Protein AF-A0AAV2NL03-F1 (afdb_monomer)

Sequence (67 aa):
MDSELIKINKLKSVEDWTTWKFQIKVMMIANDCFGVANGTMTKPELPNQNANTEIRAAYQKDLKPWM

Structure (mmCIF, N/CA/C/O backbone):
data_AF-A0AAV2NL03-F1
#
_entry.id   AF-A0AAV2NL03-F1
#
loop_
_atom_site.group_PDB
_atom_site.id
_atom_site.type_symbol
_atom_site.label_atom_id
_atom_site.label_alt_id
_atom_site.label_comp_id
_atom_site.label_asym_id
_atom_site.label_entity_id
_atom_site.label_seq_id
_atom_site.pdbx_PDB_ins_code
_atom_site.Cartn_x
_atom_site.Cartn_y
_atom_site.Cartn_z
_atom_site.occupancy
_atom_site.B_iso_or_equiv
_atom_site.auth_seq_id
_atom_site.auth_comp_id
_atom_site.auth_asym_id
_atom_site.auth_atom_id
_atom_site.pdbx_PDB_model_num
ATOM 1 N N . MET A 1 1 ? -19.300 1.426 -12.396 1.00 39.44 1 MET A N 1
ATOM 2 C CA . MET A 1 1 ? -19.502 0.673 -11.146 1.00 39.44 1 MET A CA 1
ATOM 3 C C . MET A 1 1 ? -19.282 1.668 -10.040 1.00 39.44 1 MET A C 1
ATOM 5 O O . MET A 1 1 ? -18.177 2.190 -9.952 1.00 39.44 1 MET A O 1
ATOM 9 N N . ASP A 1 2 ? -20.338 2.017 -9.309 1.00 39.12 2 ASP A N 1
ATOM 10 C CA . ASP A 1 2 ? -20.198 2.756 -8.058 1.00 39.12 2 ASP A CA 1
ATOM 11 C C . ASP A 1 2 ? -19.120 2.065 -7.230 1.00 39.12 2 ASP A C 1
ATOM 13 O O . ASP A 1 2 ? -19.192 0.858 -6.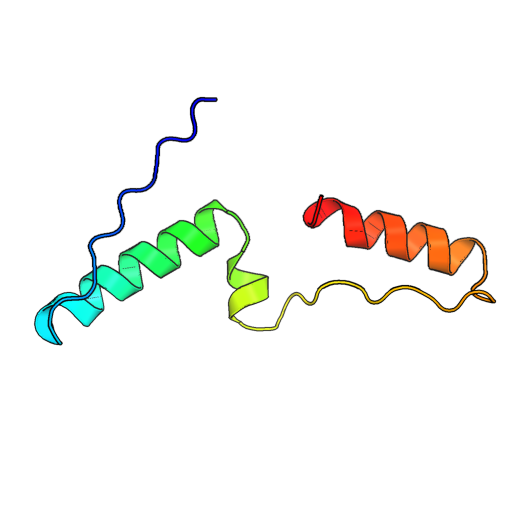997 1.00 39.12 2 ASP A O 1
ATOM 17 N N . SER A 1 3 ? -18.065 2.806 -6.899 1.00 53.34 3 SER A N 1
ATOM 18 C CA . SER A 1 3 ? -17.018 2.311 -6.019 1.00 53.34 3 SER A CA 1
ATOM 19 C C . SER A 1 3 ? -17.701 2.036 -4.690 1.00 53.34 3 SER A C 1
ATOM 21 O O . SER A 1 3 ? -18.057 2.968 -3.969 1.00 53.34 3 SER A O 1
ATOM 23 N N . GLU A 1 4 ? -17.996 0.765 -4.424 1.00 59.06 4 GLU A N 1
ATOM 24 C CA . GLU A 1 4 ? -18.493 0.304 -3.140 1.00 59.06 4 GLU A CA 1
ATOM 25 C C . GLU A 1 4 ? -17.395 0.675 -2.144 1.00 59.06 4 GLU A C 1
ATOM 27 O O . GLU A 1 4 ? -16.362 0.013 -2.061 1.00 59.06 4 GLU A O 1
ATOM 32 N N . LEU A 1 5 ? -17.534 1.847 -1.514 1.00 60.56 5 LEU A N 1
ATOM 33 C CA . LEU A 1 5 ? -16.506 2.429 -0.663 1.00 60.56 5 LEU A CA 1
ATOM 34 C C . LEU A 1 5 ? -16.206 1.415 0.437 1.00 60.56 5 LEU A C 1
ATOM 36 O O . LEU A 1 5 ? -16.984 1.272 1.383 1.00 60.56 5 LEU A O 1
ATOM 40 N N . ILE A 1 6 ? -15.089 0.697 0.291 1.00 65.25 6 ILE A N 1
ATOM 41 C CA . ILE A 1 6 ? -14.640 -0.302 1.255 1.00 65.25 6 ILE A CA 1
ATOM 42 C C . ILE A 1 6 ? -14.456 0.436 2.578 1.00 65.25 6 ILE A C 1
ATOM 44 O O . ILE A 1 6 ? -13.535 1.235 2.759 1.00 65.25 6 ILE A O 1
ATOM 48 N N . LYS A 1 7 ? -15.393 0.218 3.500 1.00 73.56 7 LYS A N 1
ATOM 49 C CA . LYS A 1 7 ? -15.446 0.937 4.768 1.00 73.56 7 LYS A CA 1
ATOM 50 C C . LYS A 1 7 ? -14.404 0.340 5.707 1.00 73.56 7 LYS A C 1
ATOM 52 O O . LYS A 1 7 ? -14.653 -0.658 6.377 1.00 73.56 7 LYS A O 1
ATOM 57 N N . ILE A 1 8 ? -13.222 0.947 5.738 1.00 80.31 8 ILE A N 1
ATOM 58 C CA . ILE A 1 8 ? -12.168 0.590 6.690 1.00 80.31 8 ILE A CA 1
ATOM 59 C C . ILE A 1 8 ? -12.451 1.300 8.011 1.00 80.31 8 ILE A C 1
ATOM 61 O O . ILE A 1 8 ? -12.646 2.519 8.056 1.00 80.31 8 ILE A O 1
ATOM 65 N N . ASN A 1 9 ? -12.473 0.540 9.102 1.00 83.06 9 ASN A N 1
ATOM 66 C CA . ASN A 1 9 ? -12.602 1.128 10.428 1.00 83.06 9 ASN A CA 1
ATOM 67 C C . ASN A 1 9 ? -11.329 1.912 10.761 1.00 83.06 9 ASN A C 1
ATOM 69 O O . ASN A 1 9 ? -10.232 1.502 10.405 1.00 83.06 9 ASN A O 1
ATOM 73 N N . LYS A 1 10 ? -11.438 3.050 11.449 1.00 82.44 10 LYS A N 1
ATOM 74 C CA . LYS A 1 10 ? -10.236 3.740 11.939 1.00 82.44 10 LYS A CA 1
ATOM 75 C C . LYS A 1 10 ? -9.593 2.900 13.041 1.00 82.44 10 LYS A C 1
ATOM 77 O O . LYS A 1 10 ? -10.304 2.424 13.920 1.00 82.44 10 LYS A O 1
ATOM 82 N N . LEU A 1 11 ? -8.268 2.770 13.011 1.00 87.44 11 LEU A N 1
ATOM 83 C CA . LEU A 1 11 ? -7.506 2.160 14.096 1.00 87.44 11 LEU A CA 1
ATOM 84 C C . LEU A 1 11 ? -7.597 3.062 15.334 1.00 87.44 11 LEU A C 1
ATOM 86 O O . LEU A 1 11 ? -7.084 4.181 15.312 1.00 87.44 11 LEU A O 1
ATOM 90 N N . LYS A 1 12 ? -8.290 2.606 16.380 1.00 87.69 12 LYS A N 1
ATOM 91 C CA . LYS A 1 12 ? -8.489 3.377 17.620 1.00 87.69 12 LYS A CA 1
ATOM 92 C C . LYS A 1 12 ? -7.667 2.845 18.786 1.00 87.69 12 LYS A C 1
ATOM 94 O O . LYS A 1 12 ? -7.243 3.628 19.629 1.00 87.69 12 LYS A O 1
ATOM 99 N N . SER A 1 13 ? -7.432 1.540 18.828 1.00 86.75 13 SER A N 1
ATOM 100 C CA . SER A 1 13 ? -6.647 0.883 19.869 1.00 86.75 13 SER A CA 1
ATOM 101 C C . SER A 1 13 ? -5.862 -0.298 19.293 1.00 86.75 13 SER A C 1
ATOM 103 O O . SER A 1 13 ? -6.079 -0.724 18.157 1.00 86.75 13 SER A O 1
ATOM 105 N N . VAL A 1 14 ? -4.933 -0.834 20.087 1.00 87.06 14 VAL A N 1
ATOM 106 C CA . VAL A 1 14 ? -4.145 -2.026 19.727 1.00 87.06 14 VAL A CA 1
ATOM 107 C C . VAL A 1 14 ? -5.036 -3.262 19.548 1.00 87.06 14 VAL A C 1
ATOM 109 O O . VAL A 1 14 ? -4.720 -4.131 18.743 1.00 87.06 14 VAL A O 1
ATOM 112 N N . GLU A 1 15 ? -6.172 -3.324 20.241 1.00 88.81 15 GLU A N 1
ATOM 113 C CA . GLU A 1 15 ? -7.142 -4.422 20.134 1.00 88.81 15 GLU A CA 1
ATOM 114 C C . GLU A 1 15 ? -7.751 -4.508 18.725 1.00 88.81 15 GLU A C 1
ATOM 116 O O . GLU A 1 15 ? -7.959 -5.600 18.194 1.00 88.81 15 GLU A O 1
ATOM 121 N N . ASP A 1 16 ? -7.928 -3.360 18.065 1.00 87.25 16 ASP A N 1
ATOM 122 C CA . ASP A 1 16 ? -8.458 -3.273 16.701 1.00 87.25 16 ASP A CA 1
ATOM 123 C C . ASP A 1 16 ? -7.406 -3.571 15.618 1.00 87.25 16 ASP A C 1
ATOM 125 O O . ASP A 1 16 ? -7.740 -3.670 14.432 1.00 87.25 16 ASP A O 1
ATOM 129 N N . TRP A 1 17 ? -6.130 -3.718 15.993 1.00 87.81 17 TRP A N 1
ATOM 130 C CA . TRP A 1 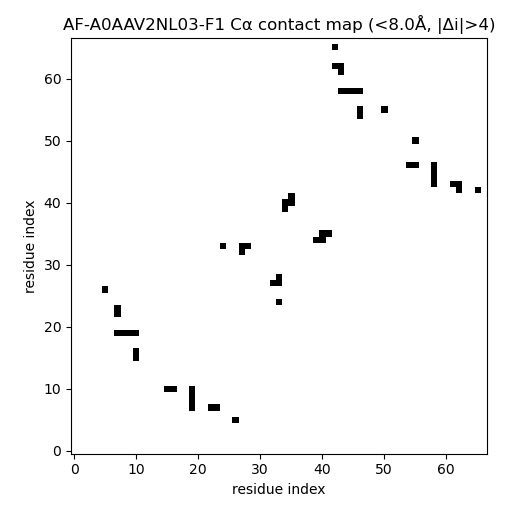17 ? -5.006 -3.807 15.057 1.00 87.81 17 TRP A CA 1
ATOM 131 C C . TRP A 1 17 ? -5.142 -4.958 14.062 1.00 87.81 17 TRP A C 1
ATOM 133 O O . TRP A 1 17 ? -4.946 -4.774 12.859 1.00 87.81 17 TRP A O 1
ATOM 143 N N . THR A 1 18 ? -5.498 -6.145 14.549 1.00 89.56 18 THR A N 1
ATOM 144 C CA . THR A 1 18 ? -5.608 -7.348 13.714 1.00 89.56 18 THR A CA 1
ATOM 145 C C . THR A 1 18 ? -6.697 -7.187 12.656 1.00 89.56 18 THR A C 1
ATOM 147 O O . THR A 1 18 ? -6.463 -7.455 11.475 1.00 89.56 18 THR A O 1
ATOM 150 N N . THR A 1 19 ? -7.865 -6.688 13.063 1.00 88.88 19 THR A N 1
ATOM 151 C CA . THR A 1 19 ? -9.009 -6.446 12.176 1.00 88.88 19 THR A CA 1
ATOM 152 C C . THR A 1 19 ? -8.690 -5.359 11.158 1.00 88.88 19 THR A C 1
ATOM 154 O O . THR A 1 19 ? -8.916 -5.546 9.962 1.00 88.88 19 THR A O 1
ATOM 157 N N . TRP A 1 20 ? -8.100 -4.252 11.609 1.00 90.31 20 TRP A N 1
ATOM 158 C CA . TRP A 1 20 ? -7.679 -3.158 10.740 1.00 90.31 20 TRP A CA 1
ATOM 159 C C . TRP A 1 20 ? -6.678 -3.627 9.678 1.00 90.31 20 TRP A C 1
ATOM 161 O O . TRP A 1 20 ? -6.865 -3.395 8.482 1.00 90.31 20 TRP A O 1
ATOM 171 N N . LYS A 1 21 ? -5.647 -4.367 10.099 1.00 88.88 21 LYS A N 1
ATOM 172 C CA . LYS A 1 21 ? -4.618 -4.914 9.208 1.00 88.88 21 LYS A CA 1
ATOM 173 C C . LYS A 1 21 ? -5.215 -5.853 8.161 1.00 88.88 21 LYS A C 1
ATOM 175 O O . LYS A 1 21 ? -4.799 -5.817 7.003 1.00 88.88 21 LYS A O 1
ATOM 180 N N . PHE A 1 22 ? -6.182 -6.684 8.548 1.00 89.38 22 PHE A N 1
ATOM 181 C CA . PHE A 1 22 ? -6.885 -7.560 7.613 1.00 89.38 22 PHE A CA 1
ATOM 182 C C . PHE A 1 22 ? -7.680 -6.758 6.575 1.00 89.38 22 PHE A C 1
ATOM 184 O O . PHE A 1 22 ? -7.523 -7.002 5.379 1.00 89.38 22 PHE A O 1
ATOM 191 N N . GLN A 1 23 ? -8.459 -5.761 7.008 1.00 87.44 23 GLN A N 1
ATOM 192 C CA . GLN A 1 23 ? -9.241 -4.897 6.113 1.00 87.44 23 GLN A CA 1
ATOM 193 C C . GLN A 1 23 ? -8.353 -4.176 5.087 1.00 87.44 23 GLN A C 1
ATOM 195 O O . GLN A 1 23 ? -8.659 -4.179 3.895 1.00 87.44 23 GLN A O 1
ATOM 200 N N . ILE A 1 24 ? -7.213 -3.634 5.529 1.00 86.75 24 ILE A N 1
ATOM 201 C CA . ILE A 1 24 ? -6.227 -2.994 4.647 1.00 86.75 24 ILE A CA 1
ATOM 202 C C . ILE A 1 24 ? -5.648 -3.992 3.642 1.00 86.75 24 ILE A C 1
ATOM 204 O O . ILE A 1 24 ? -5.583 -3.699 2.450 1.00 86.75 24 ILE A O 1
ATOM 208 N N . LYS A 1 25 ? -5.265 -5.192 4.096 1.00 86.38 25 LYS A N 1
ATOM 209 C CA . LYS A 1 25 ? -4.705 -6.223 3.216 1.00 86.38 25 LYS A CA 1
ATOM 210 C C . LYS A 1 25 ? -5.700 -6.643 2.131 1.00 86.38 25 LYS A C 1
ATOM 212 O O . LYS A 1 25 ? -5.315 -6.739 0.970 1.00 86.38 25 LYS A O 1
ATOM 217 N N . VAL A 1 26 ? -6.962 -6.870 2.494 1.00 86.88 26 VAL A N 1
ATOM 218 C CA . VAL A 1 26 ? -8.019 -7.237 1.538 1.00 86.88 26 VAL A CA 1
ATOM 219 C C . VAL A 1 26 ? -8.247 -6.119 0.524 1.00 86.88 26 VAL A C 1
ATOM 221 O O . VAL A 1 26 ? -8.287 -6.396 -0.672 1.00 86.88 26 VAL A O 1
ATOM 224 N N . MET A 1 27 ? -8.311 -4.860 0.971 1.00 84.75 27 MET A N 1
ATOM 225 C CA . MET A 1 27 ? -8.453 -3.710 0.072 1.00 84.75 27 MET A CA 1
ATOM 226 C C . MET A 1 27 ? -7.285 -3.619 -0.918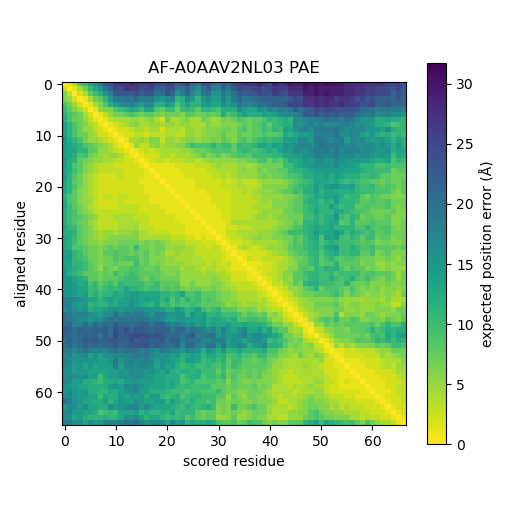 1.00 84.75 27 MET A C 1
ATOM 228 O O . MET A 1 27 ? -7.504 -3.436 -2.114 1.00 84.75 27 MET A O 1
ATOM 232 N N . MET A 1 28 ? -6.049 -3.765 -0.437 1.00 83.19 28 MET A N 1
ATOM 233 C CA . MET A 1 28 ? -4.858 -3.697 -1.285 1.00 83.19 28 MET A CA 1
ATOM 234 C C . MET A 1 28 ? -4.818 -4.820 -2.321 1.00 83.19 28 MET A C 1
ATOM 236 O O . MET A 1 28 ? -4.409 -4.570 -3.448 1.00 83.19 28 MET A O 1
ATOM 240 N N . ILE A 1 29 ? -5.246 -6.034 -1.965 1.00 83.12 29 ILE A N 1
ATOM 241 C CA . ILE A 1 29 ? -5.337 -7.156 -2.912 1.00 83.12 29 ILE A CA 1
ATOM 242 C C . ILE A 1 29 ? -6.438 -6.898 -3.945 1.00 83.12 29 ILE A C 1
ATOM 244 O O . ILE A 1 29 ? -6.204 -7.076 -5.134 1.00 83.12 29 ILE A O 1
ATOM 248 N N . ALA A 1 30 ? -7.616 -6.438 -3.512 1.00 81.69 30 ALA A N 1
ATOM 249 C CA . ALA A 1 30 ? -8.742 -6.169 -4.407 1.00 81.69 30 ALA A CA 1
ATOM 250 C C . ALA A 1 30 ? -8.446 -5.066 -5.439 1.00 81.69 30 ALA A C 1
ATOM 252 O O . ALA A 1 30 ? -8.996 -5.093 -6.533 1.00 81.69 30 ALA A O 1
ATOM 253 N N . ASN A 1 31 ? -7.575 -4.115 -5.093 1.00 79.81 31 ASN A N 1
ATOM 254 C CA . ASN A 1 31 ? -7.162 -3.020 -5.974 1.00 79.81 31 ASN A CA 1
ATOM 255 C C . ASN A 1 31 ? -5.796 -3.264 -6.639 1.00 79.81 31 ASN A C 1
ATOM 257 O O . ASN A 1 31 ? -5.216 -2.326 -7.172 1.00 79.81 31 ASN A O 1
ATOM 261 N N . ASP A 1 32 ? -5.243 -4.479 -6.546 1.00 78.38 32 ASP A N 1
ATOM 262 C CA . ASP A 1 32 ? -3.916 -4.846 -7.075 1.00 78.38 32 ASP A CA 1
ATOM 263 C C . ASP A 1 32 ? -2.763 -3.917 -6.619 1.00 78.38 32 ASP A C 1
ATOM 265 O O . ASP A 1 32 ? -1.704 -3.801 -7.228 1.00 78.38 32 ASP A O 1
ATOM 269 N N . CYS A 1 33 ? -2.952 -3.246 -5.481 1.00 77.56 33 CYS A N 1
ATOM 270 C CA . CYS A 1 33 ? -2.008 -2.290 -4.899 1.00 77.56 33 CYS A CA 1
ATOM 271 C C . CYS A 1 33 ? -1.051 -2.950 -3.897 1.00 77.56 33 CYS A C 1
ATOM 273 O O . CYS A 1 33 ? -0.153 -2.298 -3.359 1.00 77.56 33 CYS A O 1
ATOM 275 N N . PHE A 1 34 ? -1.235 -4.240 -3.602 1.00 80.75 34 PHE A N 1
ATOM 276 C CA . PHE A 1 34 ? -0.396 -4.948 -2.634 1.00 80.75 34 PHE A CA 1
ATOM 277 C C . PHE A 1 34 ? 1.073 -4.996 -3.078 1.00 80.75 34 PHE A C 1
ATOM 279 O O . PHE A 1 34 ? 1.966 -4.867 -2.240 1.00 80.75 34 PHE A O 1
ATOM 286 N N . GLY A 1 35 ? 1.316 -5.101 -4.390 1.00 78.44 35 GLY A N 1
ATOM 287 C CA . GLY A 1 35 ? 2.654 -5.034 -4.978 1.00 78.44 35 GLY A CA 1
ATOM 288 C C . GLY A 1 35 ? 3.351 -3.686 -4.758 1.00 78.44 35 GLY A C 1
ATOM 289 O O . GLY A 1 35 ? 4.567 -3.620 -4.609 1.00 78.44 35 GLY A O 1
ATOM 290 N N . VAL A 1 36 ? 2.586 -2.601 -4.662 1.00 81.31 36 VAL A N 1
ATOM 291 C CA . VAL A 1 36 ? 3.131 -1.273 -4.352 1.00 81.31 36 VAL A CA 1
ATOM 292 C C . VAL A 1 36 ? 3.504 -1.186 -2.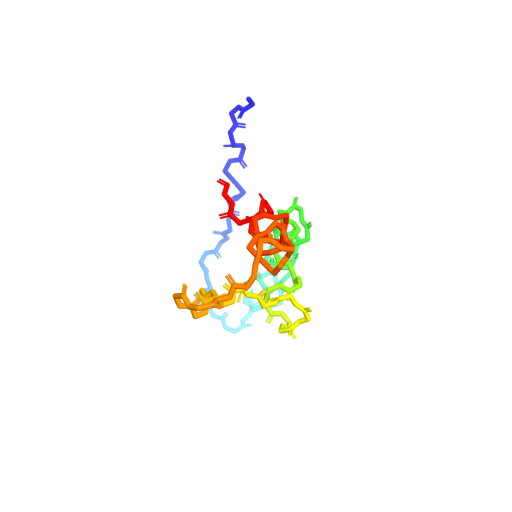873 1.00 81.31 36 VAL A C 1
ATOM 294 O O . VAL A 1 36 ? 4.601 -0.757 -2.526 1.00 81.31 36 VAL A O 1
ATOM 297 N N . ALA A 1 37 ? 2.619 -1.652 -1.987 1.00 79.56 37 ALA A N 1
ATOM 298 C CA . ALA A 1 37 ? 2.836 -1.604 -0.541 1.00 79.56 37 ALA A CA 1
ATOM 299 C C . ALA A 1 37 ? 3.994 -2.500 -0.062 1.00 79.56 37 ALA A C 1
ATOM 301 O O . ALA A 1 37 ? 4.639 -2.184 0.937 1.00 79.56 37 ALA A O 1
ATOM 302 N N . ASN A 1 38 ? 4.259 -3.614 -0.752 1.00 81.44 38 ASN A N 1
ATOM 303 C CA . ASN A 1 38 ? 5.361 -4.525 -0.429 1.00 81.44 38 ASN A CA 1
ATOM 304 C C . ASN A 1 38 ? 6.671 -4.203 -1.184 1.00 81.44 38 ASN A C 1
ATOM 306 O O . ASN A 1 38 ? 7.664 -4.897 -0.975 1.00 81.44 38 ASN A O 1
ATOM 310 N N . GLY A 1 39 ? 6.675 -3.187 -2.057 1.00 79.31 39 GLY A N 1
ATOM 311 C CA . GLY A 1 39 ? 7.843 -2.769 -2.838 1.00 79.31 39 GLY A CA 1
ATOM 312 C C . GLY A 1 39 ? 8.201 -3.664 -4.032 1.00 79.31 39 GLY A C 1
ATOM 313 O O . GLY A 1 39 ? 9.249 -3.462 -4.637 1.00 79.31 39 GLY A O 1
ATOM 314 N N . THR A 1 40 ? 7.364 -4.641 -4.391 1.00 81.88 40 THR A N 1
ATOM 315 C CA . THR A 1 40 ? 7.577 -5.490 -5.584 1.00 81.88 40 THR A CA 1
ATOM 316 C C . THR A 1 40 ? 7.165 -4.804 -6.885 1.00 81.88 40 THR A C 1
ATOM 318 O O . THR A 1 40 ? 7.622 -5.198 -7.955 1.00 81.88 40 THR A O 1
ATOM 321 N N . MET A 1 41 ? 6.331 -3.767 -6.796 1.00 80.25 41 MET A N 1
ATOM 322 C CA . MET A 1 41 ? 5.894 -2.941 -7.912 1.00 80.25 41 MET A CA 1
ATOM 323 C C . MET A 1 41 ? 6.261 -1.485 -7.621 1.00 80.25 41 MET A C 1
ATOM 325 O O . MET A 1 41 ? 5.734 -0.862 -6.699 1.00 80.25 41 MET A O 1
ATOM 329 N N . THR A 1 42 ? 7.186 -0.939 -8.402 1.00 79.06 42 THR A N 1
ATOM 330 C CA . THR A 1 42 ? 7.619 0.455 -8.300 1.00 79.06 42 THR A CA 1
ATOM 331 C C . THR A 1 42 ? 7.084 1.253 -9.474 1.00 79.06 42 THR A C 1
ATOM 333 O O . THR A 1 42 ? 6.951 0.746 -10.589 1.00 79.06 42 THR A O 1
ATOM 336 N N . LYS A 1 43 ? 6.744 2.519 -9.216 1.00 78.06 43 LYS A N 1
ATOM 337 C CA . LYS A 1 43 ? 6.317 3.421 -10.280 1.00 78.06 43 LYS A CA 1
ATOM 338 C C . LYS A 1 43 ? 7.492 3.621 -11.241 1.00 78.06 43 LYS A C 1
ATOM 340 O O . LYS A 1 43 ? 8.565 3.994 -10.765 1.00 78.06 43 LYS A O 1
ATOM 345 N N . PRO A 1 44 ? 7.304 3.404 -12.554 1.00 81.25 44 PRO A N 1
ATOM 346 C CA . PRO A 1 44 ? 8.357 3.634 -13.528 1.00 81.25 44 PRO A CA 1
ATOM 347 C C . PRO A 1 44 ? 8.854 5.079 -13.451 1.00 81.25 44 PRO A C 1
ATOM 349 O O . PRO A 1 44 ? 8.055 6.016 -13.360 1.00 81.25 44 PRO A O 1
ATOM 352 N N . GLU A 1 45 ? 10.171 5.261 -13.489 1.00 80.44 45 GLU A N 1
ATOM 353 C CA . GLU A 1 45 ? 10.781 6.587 -13.533 1.00 80.44 45 GLU A CA 1
ATOM 354 C C . GLU A 1 45 ? 10.706 7.175 -14.942 1.00 80.44 45 GLU A C 1
ATOM 356 O O . GLU A 1 45 ? 10.763 6.458 -15.943 1.00 80.44 45 GLU A O 1
ATOM 361 N N . LEU A 1 46 ? 10.579 8.503 -15.015 1.00 77.56 46 LEU A N 1
ATOM 362 C CA . LEU A 1 46 ? 10.565 9.228 -16.281 1.00 77.56 46 LEU A CA 1
ATOM 363 C C . LEU A 1 46 ? 11.881 8.975 -17.032 1.00 77.56 46 LEU A C 1
A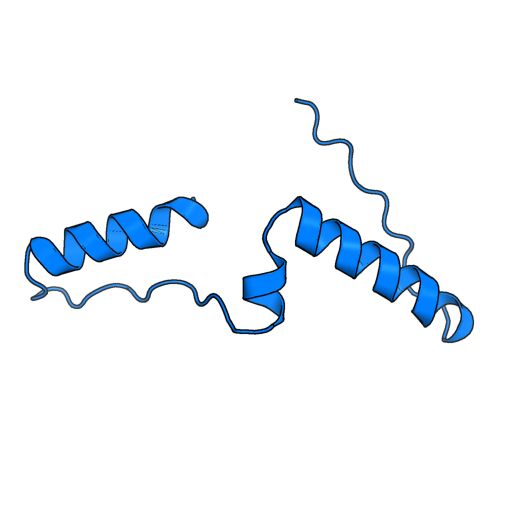TOM 365 O O . LEU A 1 46 ? 12.945 9.319 -16.513 1.00 77.56 46 LEU A O 1
ATOM 369 N N . PRO A 1 47 ? 11.837 8.418 -18.254 1.00 78.88 47 PRO A N 1
ATOM 370 C CA . PRO A 1 47 ? 13.048 8.193 -19.021 1.00 78.88 47 PRO A CA 1
ATOM 371 C C . PRO A 1 47 ? 13.695 9.531 -19.401 1.00 78.88 47 PRO A C 1
ATOM 373 O O . PRO A 1 47 ? 13.007 10.512 -19.696 1.00 78.88 47 PRO A O 1
ATOM 376 N N . ASN A 1 48 ? 15.031 9.562 -19.422 1.00 78.69 48 ASN A N 1
ATOM 377 C CA . ASN A 1 48 ? 15.812 10.744 -19.799 1.00 78.69 48 ASN A CA 1
ATOM 378 C C . ASN A 1 48 ? 15.361 11.306 -21.158 1.00 78.69 48 ASN A C 1
ATOM 380 O O . ASN A 1 48 ? 14.945 10.562 -22.046 1.00 78.69 48 ASN A O 1
ATOM 384 N N . GLN A 1 49 ? 15.515 12.617 -21.373 1.00 69.12 49 GLN A N 1
ATOM 385 C CA . GLN A 1 49 ? 15.094 13.267 -22.626 1.00 69.12 49 GLN A CA 1
ATOM 386 C C . GLN A 1 49 ? 15.737 12.644 -23.882 1.00 69.12 49 GLN A C 1
ATOM 388 O O . GLN A 1 49 ? 15.107 12.625 -24.938 1.00 69.12 49 GLN A O 1
ATOM 393 N N . ASN A 1 50 ? 16.920 12.034 -23.747 1.00 72.69 50 ASN A N 1
ATOM 394 C CA . ASN A 1 50 ? 17.640 11.339 -24.821 1.00 72.69 50 ASN A CA 1
ATOM 395 C C . ASN A 1 50 ? 17.289 9.842 -24.957 1.00 72.69 50 ASN A C 1
ATOM 397 O O . ASN A 1 50 ? 17.950 9.127 -25.706 1.00 72.69 50 ASN A O 1
ATOM 401 N N . ALA A 1 51 ? 16.296 9.337 -24.220 1.00 72.75 51 ALA A N 1
ATOM 402 C CA . ALA A 1 51 ? 15.895 7.937 -24.297 1.00 72.75 51 ALA A CA 1
ATOM 403 C C . ALA A 1 51 ? 15.291 7.606 -25.669 1.00 72.75 51 ALA A C 1
ATOM 405 O O . ALA A 1 51 ? 14.487 8.372 -26.211 1.00 72.75 51 ALA A O 1
ATOM 406 N N . ASN A 1 52 ? 15.679 6.447 -26.204 1.00 81.25 52 ASN A N 1
ATOM 407 C CA . ASN A 1 52 ? 15.226 5.953 -27.499 1.00 81.25 52 ASN A CA 1
ATOM 408 C C . ASN A 1 52 ? 13.704 5.667 -27.511 1.00 81.25 52 ASN A C 1
ATOM 410 O O . ASN A 1 52 ? 13.038 5.588 -26.473 1.00 81.25 52 ASN A O 1
ATOM 414 N N . THR A 1 53 ? 13.140 5.517 -28.711 1.00 79.75 53 THR A N 1
ATOM 415 C CA . THR A 1 53 ? 11.698 5.289 -28.915 1.00 79.7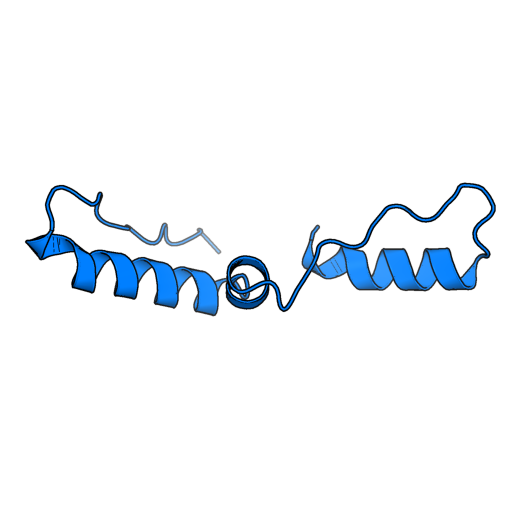5 53 THR A CA 1
ATOM 416 C C . THR A 1 53 ? 11.201 4.016 -28.223 1.00 79.75 53 THR A C 1
ATOM 418 O O . THR A 1 53 ? 10.086 3.993 -27.708 1.00 79.75 53 THR A O 1
ATOM 421 N N . GLU A 1 54 ? 12.037 2.981 -28.146 1.00 81.25 54 GLU A N 1
ATOM 422 C CA . GLU A 1 54 ? 11.712 1.699 -27.511 1.00 81.25 54 GLU A CA 1
ATOM 423 C C . GLU A 1 54 ? 11.595 1.815 -25.984 1.00 81.25 54 GLU A C 1
ATOM 425 O O . GLU A 1 54 ? 10.634 1.314 -25.404 1.00 81.25 54 GLU A O 1
ATOM 430 N N . ILE A 1 55 ? 12.502 2.550 -25.333 1.00 79.94 55 ILE A N 1
ATOM 431 C CA . ILE A 1 55 ? 12.469 2.827 -23.889 1.00 79.94 55 ILE A CA 1
ATOM 432 C C . ILE A 1 55 ? 11.244 3.677 -23.542 1.00 79.94 55 ILE A C 1
ATOM 434 O O . ILE A 1 55 ? 10.589 3.434 -22.530 1.00 79.94 55 ILE A O 1
ATOM 438 N N . ARG A 1 56 ? 10.879 4.646 -24.391 1.00 79.00 56 ARG A N 1
ATOM 439 C CA . ARG A 1 56 ? 9.652 5.439 -24.196 1.00 79.00 56 ARG A CA 1
ATOM 440 C C . ARG A 1 56 ? 8.387 4.589 -24.347 1.00 79.00 56 ARG A C 1
ATOM 442 O O . ARG A 1 56 ? 7.445 4.785 -23.583 1.00 79.00 56 ARG A O 1
ATOM 449 N N . ALA A 1 57 ? 8.367 3.645 -25.290 1.00 82.62 57 ALA A N 1
ATOM 450 C CA . ALA A 1 57 ? 7.247 2.721 -25.476 1.00 82.62 57 ALA A CA 1
ATOM 451 C C . ALA A 1 57 ? 7.114 1.727 -24.307 1.00 82.62 57 ALA A C 1
ATOM 453 O O . ALA A 1 57 ? 6.002 1.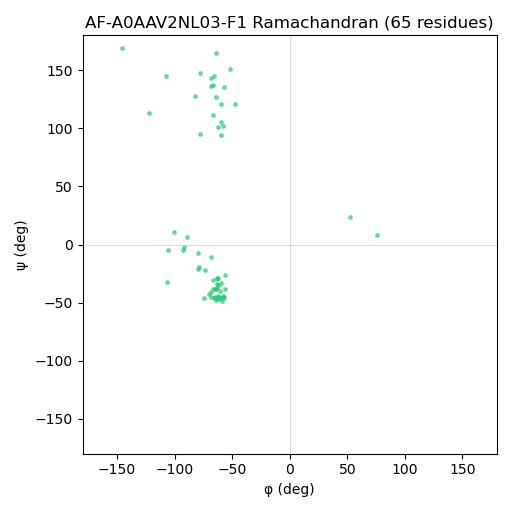490 -23.832 1.00 82.62 57 ALA A O 1
ATOM 454 N N . ALA A 1 58 ? 8.234 1.200 -23.802 1.00 81.50 58 ALA A N 1
ATOM 455 C CA . ALA A 1 58 ? 8.264 0.369 -22.599 1.00 81.50 58 ALA A CA 1
ATOM 456 C C . ALA A 1 58 ? 7.768 1.148 -21.370 1.00 81.50 58 ALA A C 1
ATOM 458 O O . ALA A 1 58 ? 6.849 0.695 -20.697 1.00 81.50 58 ALA A O 1
ATOM 459 N N . TYR A 1 59 ? 8.255 2.378 -21.164 1.00 83.44 59 TYR A N 1
ATOM 460 C CA . TYR A 1 59 ? 7.783 3.255 -20.089 1.00 83.44 59 TYR A CA 1
ATOM 461 C C . TYR A 1 59 ? 6.271 3.512 -20.160 1.00 83.44 59 TYR A C 1
ATOM 463 O O . TYR A 1 59 ? 5.585 3.409 -19.150 1.00 83.44 59 TYR A O 1
ATOM 471 N N . GLN A 1 60 ? 5.716 3.805 -21.341 1.00 81.00 60 GLN A N 1
ATOM 472 C CA . GLN A 1 60 ? 4.267 4.004 -21.490 1.00 81.00 60 GLN A CA 1
ATOM 473 C C . GLN A 1 60 ? 3.462 2.739 -21.169 1.00 81.00 60 GLN A C 1
ATOM 475 O O . GLN A 1 60 ? 2.387 2.831 -20.574 1.00 81.00 60 GLN A O 1
ATOM 480 N N . LYS A 1 61 ? 3.975 1.562 -21.545 1.00 82.50 61 LYS A N 1
ATOM 481 C CA . LYS A 1 61 ? 3.356 0.277 -21.211 1.00 82.50 61 LYS A CA 1
ATOM 482 C C . LYS A 1 61 ? 3.377 0.027 -19.702 1.00 82.50 61 LYS A C 1
ATOM 484 O O . LYS A 1 61 ? 2.345 -0.346 -19.149 1.00 82.50 61 LYS A O 1
ATOM 489 N N . ASP A 1 62 ? 4.508 0.286 -19.056 1.00 80.25 62 ASP A N 1
ATOM 490 C CA . ASP A 1 62 ? 4.696 0.086 -17.617 1.00 80.25 62 ASP A CA 1
ATOM 491 C C . ASP A 1 62 ? 3.964 1.144 -16.779 1.00 80.25 62 ASP A C 1
ATOM 493 O O . ASP A 1 62 ? 3.642 0.902 -15.618 1.00 80.2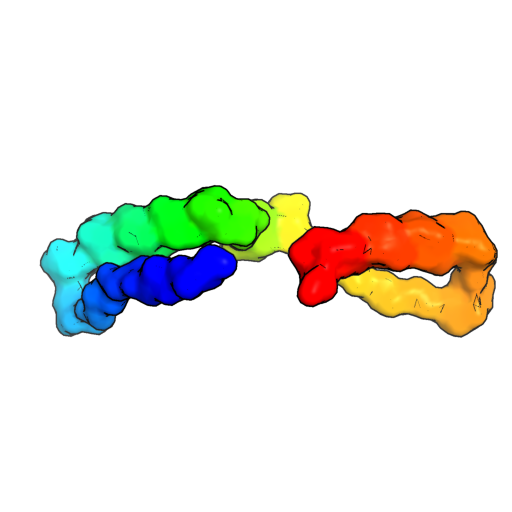5 62 ASP A O 1
ATOM 497 N N . LEU A 1 63 ? 3.661 2.310 -17.360 1.00 83.19 63 LEU A N 1
ATOM 498 C CA . LEU A 1 63 ? 2.880 3.379 -16.735 1.00 83.19 63 LEU A CA 1
ATOM 499 C C . LEU A 1 63 ? 1.367 3.111 -16.787 1.00 83.19 63 LEU A C 1
ATOM 501 O O . LEU A 1 63 ? 0.626 3.668 -15.984 1.00 83.19 63 LEU A O 1
ATOM 505 N N . LYS A 1 64 ? 0.894 2.251 -17.696 1.00 78.88 64 LYS A N 1
ATOM 506 C CA . LYS A 1 64 ? -0.536 1.955 -17.889 1.00 78.88 64 LYS A CA 1
ATOM 507 C C . LYS A 1 64 ? -1.268 1.465 -16.623 1.00 78.88 64 LYS A C 1
ATOM 509 O O . LYS A 1 64 ? -2.401 1.885 -16.440 1.00 78.88 64 LYS A O 1
ATOM 514 N N . PRO A 1 65 ? -0.677 0.636 -15.741 1.00 75.25 65 PRO A N 1
ATOM 515 C CA . PRO A 1 65 ? -1.297 0.254 -14.467 1.00 75.25 65 PRO A CA 1
ATOM 516 C C . PRO A 1 65 ? -1.414 1.400 -13.446 1.00 75.25 65 PRO A C 1
ATOM 518 O O . PRO A 1 65 ? -2.055 1.231 -12.416 1.00 75.25 65 PRO A O 1
ATOM 521 N N . TRP A 1 66 ? -0.773 2.545 -13.706 1.00 73.00 66 TRP A N 1
ATOM 522 C CA . TRP A 1 66 ? -0.725 3.707 -12.812 1.00 73.00 66 TRP A CA 1
ATOM 523 C C . TRP A 1 66 ? -1.611 4.879 -13.267 1.00 73.00 66 TRP A C 1
ATOM 525 O O . TRP A 1 66 ? -1.652 5.889 -12.560 1.00 73.00 66 TRP A O 1
ATOM 535 N N . MET A 1 67 ? -2.245 4.786 -14.443 1.00 64.06 67 MET A N 1
ATOM 536 C CA . MET A 1 67 ? -3.179 5.786 -14.990 1.00 64.06 67 MET A CA 1
ATOM 537 C C . MET A 1 67 ? -4.623 5.337 -14.800 1.00 64.06 67 MET A C 1
ATOM 539 O O . MET A 1 67 ? -5.445 6.209 -14.449 1.00 64.06 67 MET A O 1
#

Organism: NCBI:txid488582

Foldseek 3Di:
DPPPPLDQDDCDDPVCVVVNVVSVVVVCVVLVNVCVVVVVQDQDDDDDPPDDPVVVVVNVVSCVSVD

Solvent-accessible surface area (backbone atoms only — not comparable to full-atom values): 4371 Å² total; per-residue (Å²): 126,84,76,76,73,79,83,71,72,80,80,82,50,78,86,43,42,66,60,40,53,50,52,52,51,52,52,27,55,76,67,68,41,43,40,48,78,72,64,79,41,72,82,74,74,85,74,60,94,86,56,53,73,6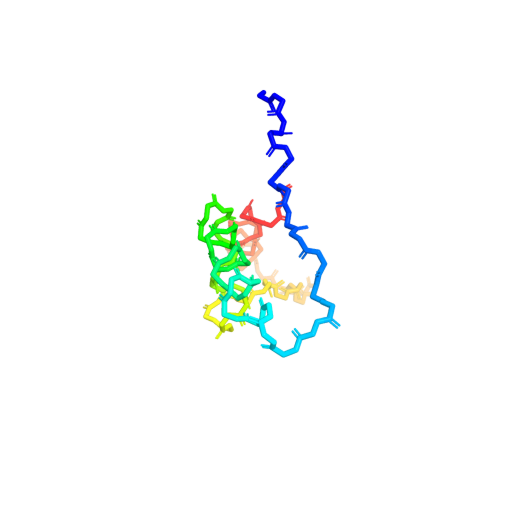5,60,51,51,50,48,55,60,66,40,54,90,79,111

Mean predicted aligned error: 9.38 Å

pLDDT: mean 78.96, std 10.04, range [39.12, 90.31]

Secondary structure (DSSP, 8-state):
-------PPP--SGGGHHHHHHHHHHHHHHTT-HHHHTTSS-PPPPPPTT--HHHHHHHHHHHGGG-

Radius of gyration: 17.47 Å; Cα contacts (8 Å, |Δi|>4): 28; chains: 1; bounding box: 38×21×49 Å